Protein AF-A0A519Y6H5-F1 (afdb_monomer)

Mean predicted aligned error: 11.36 Å

Secondary structure (DSSP, 8-state):
-PPPPPPPPHHHHHHHHHHHHHHHHHHHHHHHHHHTT--S---HHHHHHHHHHHT--SSSS----PPTTS-HHHHHHHHHHHHHHTT----EEEE-GGGHHHHHHHHHHHS---EEE--HHHHHHHHHTT--TT-SSSEEEEEGGG--

Sequence (148 aa):
MPPTATPLTAYQAKYFAYDLTRRSSEEGERLSMALFDAAVDLNPHQIEAALFAIQSPLSKGVLLADEVGLGKTIEAGIVLCQLWAERKRSLLILCPAALRQQWALELSEKFNLPAVVVDARTAQLARQAGLDPLQQGAVTIMSYQYAS

Solvent-accessible surface area (backbone atoms only — not comparable to full-atom values): 8762 Å² total; per-residue (Å²): 136,82,85,78,81,76,83,76,48,74,66,53,50,51,50,51,52,52,51,52,55,55,50,54,51,58,50,51,51,53,48,49,63,38,47,69,64,30,75,60,94,77,56,71,67,45,54,52,54,23,49,52,54,70,68,45,84,88,45,102,66,73,86,91,81,73,68,93,86,79,42,69,69,54,25,51,47,52,42,52,38,43,41,43,70,71,67,52,46,80,39,79,45,78,40,59,74,85,47,49,63,56,52,40,48,48,32,42,69,34,48,64,37,61,57,44,80,50,49,76,66,58,37,50,50,27,50,74,71,75,40,60,65,56,68,68,77,27,38,27,31,36,33,60,93,70,77,111

pLDDT: mean 77.37, std 12.22, range [40.38, 92.31]

Radius of gyration: 19.16 Å; Cα contacts (8 Å, |Δi|>4): 141; chains: 1; bounding box: 53×40×44 Å

Nearest PDB structures (foldseek):
  8sp4-assembly1_A  TM=8.225E-01  e=1.815E-05  Escherichia coli
  8spg-assembly1_A  TM=7.848E-01  e=1.706E-05  Escherichia coli
  7mkn-assembly1_L  TM=8.094E-01  e=6.279E-05  Escherichia coli K-12
  4s20-assembly2_K  TM=6.915E-01  e=2.159E-03  Escherichia coli
  5z3u-assembly1_O  TM=7.106E-01  e=2.017E-02  Saccharomyces cerevisiae S288C

Structure (mmCIF, N/CA/C/O backbone):
data_AF-A0A519Y6H5-F1
#
_entry.id   AF-A0A519Y6H5-F1
#
loop_
_atom_site.group_PDB
_atom_site.id
_atom_site.type_symbol
_atom_site.label_atom_id
_atom_site.label_alt_id
_atom_site.label_comp_id
_atom_site.label_asym_id
_atom_site.label_entity_id
_atom_site.label_seq_id
_atom_site.pdbx_PDB_ins_code
_atom_site.Cartn_x
_atom_site.Cartn_y
_atom_site.Cartn_z
_atom_site.occupancy
_atom_site.B_iso_or_equiv
_atom_site.auth_seq_id
_atom_site.auth_comp_id
_atom_site.auth_asym_id
_atom_site.auth_atom_id
_atom_site.pdbx_PDB_model_num
ATOM 1 N N . MET A 1 1 ? 33.182 -22.860 3.271 1.00 41.56 1 MET A N 1
ATOM 2 C CA . MET A 1 1 ? 33.380 -23.078 1.824 1.00 41.56 1 MET A CA 1
ATOM 3 C C . MET A 1 1 ? 31.992 -23.097 1.193 1.00 41.56 1 MET A C 1
ATOM 5 O O . MET A 1 1 ? 31.216 -23.961 1.586 1.00 41.56 1 MET A O 1
ATOM 9 N N . PRO A 1 2 ? 31.601 -22.103 0.378 1.00 40.38 2 PRO A N 1
ATOM 10 C CA . PRO A 1 2 ? 30.279 -22.091 -0.246 1.00 40.38 2 PRO A CA 1
ATOM 11 C C . PRO A 1 2 ? 30.216 -23.154 -1.362 1.00 40.38 2 PRO A C 1
ATOM 13 O O . PRO A 1 2 ? 31.249 -23.425 -1.978 1.00 40.38 2 PRO A O 1
ATOM 16 N N . PRO A 1 3 ? 29.052 -23.774 -1.627 1.00 52.09 3 PRO A N 1
ATOM 17 C CA . PRO A 1 3 ? 28.902 -24.686 -2.756 1.00 52.09 3 PRO A CA 1
ATOM 18 C C . PRO A 1 3 ? 29.094 -23.919 -4.073 1.00 52.09 3 PRO A C 1
ATOM 20 O O . PRO A 1 3 ? 28.483 -22.874 -4.293 1.00 52.09 3 PRO A O 1
ATOM 23 N N . THR A 1 4 ? 29.969 -24.424 -4.941 1.00 55.28 4 THR A N 1
ATOM 24 C CA . THR A 1 4 ? 30.195 -23.910 -6.294 1.00 55.28 4 THR A CA 1
ATOM 25 C C . THR A 1 4 ? 28.940 -24.129 -7.138 1.00 55.28 4 THR A C 1
ATOM 27 O O . THR A 1 4 ? 28.486 -25.259 -7.307 1.00 55.28 4 THR A O 1
ATOM 30 N N . ALA A 1 5 ? 28.362 -23.044 -7.659 1.00 57.16 5 ALA A N 1
ATOM 31 C CA . ALA A 1 5 ? 27.221 -23.112 -8.564 1.00 57.16 5 ALA A CA 1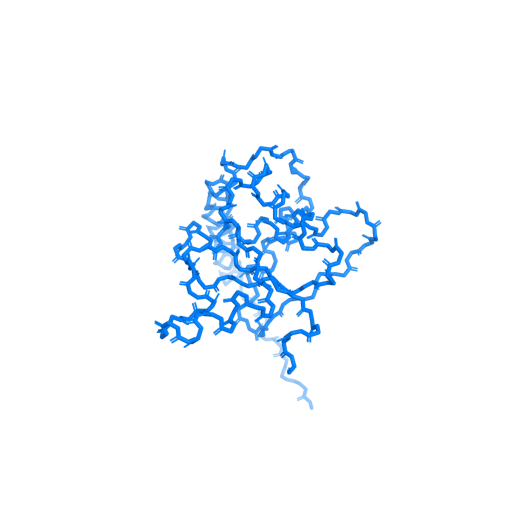
ATOM 32 C C . ALA A 1 5 ? 27.583 -23.973 -9.786 1.00 57.16 5 ALA A C 1
ATOM 34 O O . ALA A 1 5 ? 28.555 -23.697 -10.489 1.00 57.16 5 ALA A O 1
ATOM 35 N N . THR A 1 6 ? 26.833 -25.050 -10.009 1.00 75.25 6 THR A N 1
ATOM 36 C CA . THR A 1 6 ? 27.029 -25.943 -11.154 1.00 75.25 6 THR A CA 1
ATOM 37 C C . THR A 1 6 ? 26.798 -25.157 -12.452 1.00 75.25 6 THR A C 1
ATOM 39 O O . THR A 1 6 ? 25.774 -24.478 -12.557 1.00 75.25 6 THR A O 1
ATOM 42 N N . PRO A 1 7 ? 27.710 -25.210 -13.442 1.00 76.19 7 PRO A N 1
ATOM 43 C CA . PRO A 1 7 ? 27.532 -24.475 -14.688 1.00 76.19 7 PRO A CA 1
ATOM 44 C C . PRO A 1 7 ? 26.318 -25.019 -15.454 1.00 76.19 7 PRO A C 1
ATOM 46 O O . PRO A 1 7 ? 26.189 -26.225 -15.663 1.00 76.19 7 PRO A O 1
ATOM 49 N N . LEU A 1 8 ? 25.422 -24.117 -15.859 1.00 80.00 8 LEU A N 1
ATOM 50 C CA . LEU A 1 8 ? 24.222 -24.449 -16.628 1.00 80.00 8 LEU A CA 1
ATOM 51 C C . LEU A 1 8 ? 24.611 -25.012 -18.001 1.00 80.00 8 LEU A C 1
ATOM 53 O O . LEU A 1 8 ? 25.390 -24.407 -18.737 1.00 80.00 8 LEU A O 1
ATOM 57 N N . THR A 1 9 ? 24.039 -26.154 -18.380 1.00 89.12 9 THR A N 1
ATOM 58 C CA . THR A 1 9 ? 24.165 -26.682 -19.750 1.00 89.12 9 THR A CA 1
ATOM 59 C C . THR A 1 9 ? 23.431 -25.781 -20.749 1.00 89.12 9 THR A C 1
ATOM 61 O O . THR A 1 9 ? 22.470 -25.102 -20.390 1.00 89.12 9 THR A O 1
ATOM 64 N N . ALA A 1 10 ? 23.813 -25.810 -22.031 1.00 81.00 10 ALA A N 1
ATOM 65 C CA . ALA A 1 10 ? 23.149 -25.016 -23.075 1.00 81.00 10 ALA A CA 1
ATOM 66 C C . ALA A 1 10 ? 21.630 -25.282 -23.165 1.00 81.00 10 ALA A C 1
ATOM 68 O O . ALA A 1 10 ? 20.847 -24.368 -23.419 1.00 81.00 10 ALA A O 1
ATOM 69 N N . TYR A 1 11 ? 21.205 -26.523 -22.901 1.00 76.25 11 TYR A N 1
ATOM 70 C CA . TYR A 1 11 ? 19.790 -26.889 -22.838 1.00 76.25 11 TYR A CA 1
ATOM 71 C C . TYR A 1 11 ? 19.088 -26.261 -21.629 1.00 76.25 11 TYR A C 1
ATOM 73 O O . TYR A 1 11 ? 18.022 -25.672 -21.780 1.00 76.25 11 TYR A O 1
ATOM 81 N N . GLN A 1 12 ? 19.705 -26.328 -20.445 1.00 78.94 12 GLN A N 1
ATOM 82 C CA . GLN A 1 12 ? 19.175 -25.684 -19.242 1.00 78.94 12 GLN A CA 1
ATOM 83 C C . GLN A 1 12 ? 19.107 -24.167 -19.413 1.00 78.94 12 GLN A C 1
ATOM 85 O O . GLN A 1 12 ? 18.081 -23.582 -19.099 1.00 78.94 12 GLN A O 1
ATOM 90 N N . ALA A 1 13 ? 20.139 -23.533 -19.976 1.00 81.69 13 ALA A N 1
ATOM 91 C CA . ALA A 1 13 ? 20.135 -22.099 -20.256 1.00 81.69 13 ALA A CA 1
ATOM 92 C C . ALA A 1 13 ? 18.979 -21.704 -21.191 1.00 81.69 13 ALA A C 1
ATOM 94 O O . ALA A 1 13 ? 18.274 -20.735 -20.919 1.00 81.69 13 ALA A O 1
ATOM 95 N N . LYS A 1 14 ? 18.726 -22.489 -22.249 1.00 81.38 14 LYS A N 1
ATOM 96 C CA . LYS A 1 14 ? 17.599 -22.266 -23.167 1.00 81.38 14 LYS A CA 1
ATOM 97 C C . LYS A 1 14 ? 16.241 -22.486 -22.493 1.00 81.38 14 LYS A C 1
ATOM 99 O O . LYS A 1 14 ? 15.324 -21.703 -22.720 1.00 81.38 14 LYS A O 1
ATOM 104 N N . TYR A 1 15 ? 16.118 -23.522 -21.663 1.00 80.50 15 TYR A N 1
ATOM 105 C CA . TYR A 1 15 ? 14.909 -23.797 -20.886 1.00 80.50 15 TYR A CA 1
ATOM 106 C C . TYR A 1 15 ? 14.613 -22.673 -19.886 1.00 80.50 15 TYR A C 1
ATOM 108 O O . TYR A 1 15 ? 13.499 -22.164 -19.862 1.00 80.50 15 TYR A O 1
ATOM 116 N N . PHE A 1 16 ? 15.614 -22.234 -19.118 1.00 74.25 16 PHE A N 1
ATOM 117 C CA . PHE A 1 16 ? 15.466 -21.132 -18.171 1.00 74.25 16 PHE A CA 1
ATOM 118 C C . PHE A 1 16 ? 15.149 -19.816 -18.880 1.00 74.25 16 PHE A C 1
ATOM 120 O O . PHE A 1 16 ? 14.246 -19.118 -18.443 1.00 74.25 16 PHE 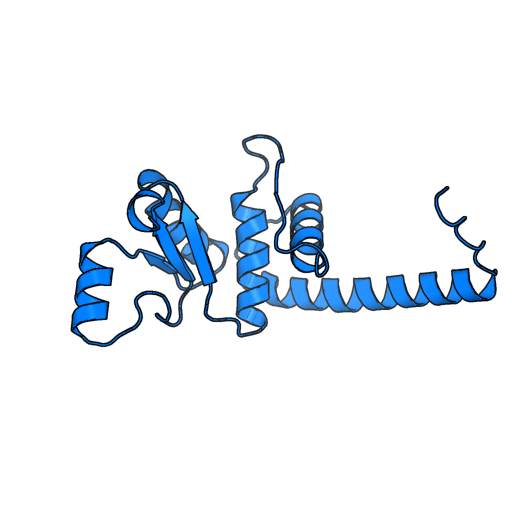A O 1
ATOM 127 N N . ALA A 1 17 ? 15.805 -19.502 -20.002 1.00 75.56 17 ALA A N 1
ATOM 128 C CA . ALA A 1 17 ? 15.469 -18.316 -20.790 1.00 75.56 17 ALA A CA 1
ATOM 129 C C . ALA A 1 17 ? 14.004 -18.343 -21.264 1.00 75.56 17 ALA A C 1
ATOM 131 O O . ALA A 1 17 ? 13.293 -17.356 -21.107 1.00 75.56 17 ALA A O 1
ATOM 132 N N . TYR A 1 18 ? 13.536 -19.485 -21.777 1.00 74.69 18 TYR A N 1
ATOM 133 C CA . TYR A 1 18 ? 12.149 -19.667 -22.208 1.00 74.69 18 TYR A CA 1
ATOM 134 C C . TYR A 1 18 ? 11.141 -19.537 -21.053 1.00 74.69 18 TYR A C 1
ATOM 136 O O . TYR A 1 18 ? 10.109 -18.883 -21.204 1.00 74.69 18 TYR A O 1
ATOM 144 N N . ASP A 1 19 ? 11.446 -20.127 -19.896 1.00 71.94 19 ASP A N 1
ATOM 145 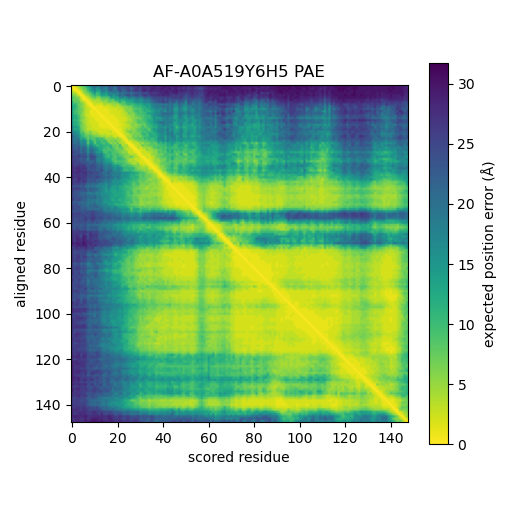C CA . ASP A 1 19 ? 10.616 -20.043 -18.690 1.00 71.94 19 ASP A CA 1
ATOM 146 C C . ASP A 1 19 ? 10.557 -18.604 -18.145 1.00 71.94 19 ASP A C 1
ATOM 148 O O . ASP A 1 19 ? 9.476 -18.112 -17.828 1.00 71.94 19 ASP A O 1
ATOM 152 N N . LEU A 1 20 ? 11.684 -17.877 -18.137 1.00 68.12 20 LEU A N 1
ATOM 153 C CA . LEU A 1 20 ? 11.730 -16.456 -17.773 1.00 68.12 20 LEU A CA 1
ATOM 154 C C . LEU A 1 20 ? 10.873 -15.589 -18.709 1.00 68.12 20 LEU A C 1
ATOM 156 O O . LEU A 1 20 ? 10.119 -14.750 -18.223 1.00 68.12 20 LEU A O 1
ATOM 160 N N . THR A 1 21 ? 10.944 -15.801 -20.030 1.00 71.69 21 THR A N 1
ATOM 161 C CA . THR A 1 21 ? 10.129 -15.043 -20.999 1.00 71.69 21 THR A CA 1
ATOM 162 C C . THR A 1 21 ? 8.634 -15.315 -20.831 1.00 71.69 21 THR A C 1
ATOM 164 O O . THR A 1 21 ? 7.835 -14.384 -20.888 1.00 71.69 21 THR A O 1
ATOM 167 N N . ARG A 1 22 ? 8.241 -16.575 -20.593 1.00 67.44 22 ARG A N 1
ATOM 168 C CA . ARG A 1 22 ? 6.834 -16.938 -20.352 1.00 67.44 22 ARG A CA 1
ATOM 169 C C . ARG A 1 22 ? 6.280 -16.318 -19.072 1.00 67.44 22 ARG A C 1
ATOM 171 O O . ARG A 1 22 ? 5.142 -15.858 -19.061 1.00 67.44 22 ARG A O 1
ATOM 178 N N . ARG A 1 23 ? 7.059 -16.330 -17.989 1.00 59.41 23 ARG A N 1
ATOM 179 C CA . ARG A 1 23 ? 6.623 -15.76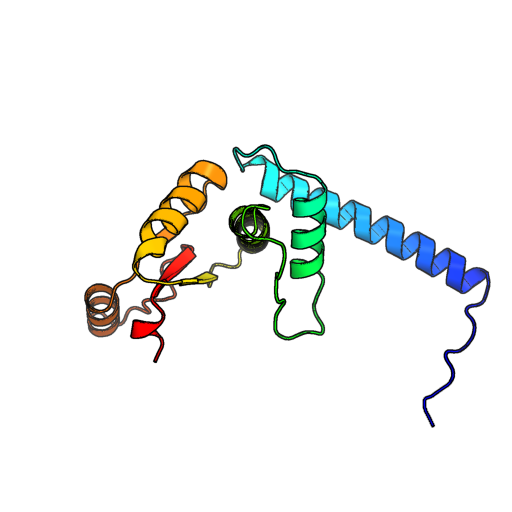4 -16.705 1.00 59.41 23 ARG A CA 1
ATOM 180 C C . ARG A 1 23 ? 6.501 -14.248 -16.779 1.00 59.41 23 ARG A C 1
ATOM 182 O O . ARG A 1 23 ? 5.474 -13.718 -16.369 1.00 59.41 23 ARG A O 1
ATOM 189 N N . SER A 1 24 ? 7.471 -13.565 -17.395 1.00 56.09 24 SER A N 1
ATOM 190 C CA . SER A 1 24 ? 7.421 -12.103 -17.498 1.00 56.09 24 SER A CA 1
ATOM 191 C C . SER A 1 24 ? 6.232 -11.612 -18.329 1.00 56.09 24 SER A C 1
ATOM 193 O O . SER A 1 24 ? 5.663 -10.573 -18.004 1.00 56.09 24 SER A O 1
ATOM 195 N N . SER A 1 25 ? 5.835 -12.341 -19.383 1.00 58.78 25 SER A N 1
ATOM 196 C CA . SER A 1 25 ? 4.679 -11.964 -20.207 1.00 58.78 25 SER A CA 1
ATOM 197 C C . SER A 1 25 ? 3.355 -12.141 -19.464 1.00 58.78 25 SER A C 1
ATOM 199 O O . SER A 1 25 ? 2.553 -11.216 -19.435 1.00 58.78 25 SER A O 1
ATOM 201 N N . GLU A 1 26 ? 3.140 -13.288 -18.809 1.00 61.31 26 GLU A N 1
ATOM 202 C CA . GLU A 1 26 ? 1.901 -13.541 -18.055 1.00 61.31 26 GLU A CA 1
ATOM 203 C C . GLU A 1 26 ? 1.759 -12.589 -16.848 1.00 61.31 26 GLU A C 1
ATOM 205 O O . GLU A 1 26 ? 0.654 -12.177 -16.496 1.00 61.31 26 GLU A O 1
ATOM 210 N N . GLU A 1 27 ? 2.868 -12.219 -16.206 1.00 59.81 27 GLU A N 1
ATOM 211 C CA . GLU A 1 27 ? 2.888 -11.303 -15.058 1.00 59.81 27 GLU A CA 1
ATOM 212 C C . GLU A 1 27 ? 2.682 -9.843 -15.468 1.00 59.81 27 GLU A C 1
ATOM 214 O O . GLU A 1 27 ? 1.886 -9.143 -14.839 1.00 59.81 27 GLU A O 1
ATOM 219 N N . GLY A 1 28 ? 3.339 -9.400 -16.545 1.00 60.44 28 GLY A N 1
ATOM 220 C CA . GLY A 1 28 ? 3.105 -8.081 -17.131 1.00 60.44 28 GLY A CA 1
ATOM 221 C C . GLY A 1 28 ? 1.654 -7.912 -17.580 1.00 60.44 28 GLY A C 1
ATOM 222 O O . GLY A 1 28 ? 1.051 -6.876 -17.315 1.00 60.44 28 GLY A O 1
ATOM 223 N N . GLU A 1 29 ? 1.051 -8.951 -18.166 1.00 61.06 29 GLU A N 1
ATOM 224 C CA . GLU A 1 29 ? -0.370 -8.955 -18.527 1.00 61.06 29 GLU A CA 1
ATOM 225 C C . GLU A 1 29 ? -1.285 -8.854 -17.296 1.00 61.06 29 GLU A C 1
ATOM 227 O O . GLU A 1 29 ? -2.198 -8.026 -17.281 1.00 61.06 29 GLU A O 1
ATOM 232 N N . ARG A 1 30 ? -1.031 -9.627 -16.230 1.00 64.12 30 ARG A N 1
ATOM 233 C CA . ARG A 1 30 ? -1.813 -9.543 -14.978 1.00 64.12 30 ARG A CA 1
ATOM 234 C C . ARG A 1 30 ? -1.733 -8.166 -14.332 1.00 64.12 30 ARG A C 1
ATOM 236 O O . ARG A 1 30 ? -2.769 -7.631 -13.941 1.00 64.12 30 ARG A O 1
ATOM 243 N N . LEU A 1 31 ? -0.531 -7.598 -14.265 1.00 67.38 31 LEU A N 1
ATOM 244 C CA . LEU A 1 31 ? -0.327 -6.264 -13.723 1.00 67.38 31 LEU A CA 1
ATOM 245 C C . LEU A 1 31 ? -0.999 -5.208 -14.607 1.00 67.38 31 LEU A C 1
ATOM 247 O O . 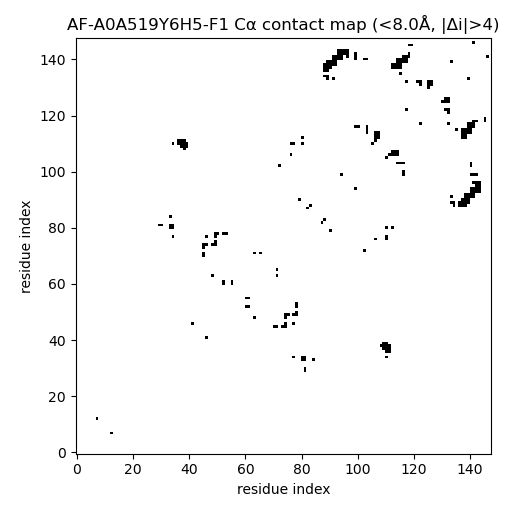LEU A 1 31 ? -1.648 -4.307 -14.089 1.00 67.38 31 LEU A O 1
ATOM 251 N N . SER A 1 32 ? -0.925 -5.354 -15.934 1.00 64.81 32 SER A N 1
ATOM 252 C CA . SER A 1 32 ? -1.606 -4.454 -16.872 1.00 64.81 32 SER A CA 1
ATOM 253 C C . SER A 1 32 ? -3.125 -4.445 -16.672 1.00 64.81 32 SER A C 1
ATOM 255 O O . SER A 1 32 ? -3.729 -3.379 -16.696 1.00 64.81 32 SER A O 1
ATOM 257 N N . MET A 1 33 ? -3.743 -5.599 -16.387 1.00 64.56 33 MET A N 1
ATOM 258 C CA . MET A 1 33 ? -5.179 -5.675 -16.098 1.00 64.56 33 MET A CA 1
ATOM 259 C C . MET A 1 33 ? -5.557 -5.039 -14.758 1.00 64.56 33 MET A C 1
ATOM 261 O O . MET A 1 33 ? -6.615 -4.424 -14.672 1.00 64.56 33 MET A O 1
ATOM 265 N N . ALA A 1 34 ? -4.721 -5.169 -13.723 1.00 67.06 34 ALA A N 1
ATOM 266 C CA . ALA A 1 34 ? -4.943 -4.477 -12.452 1.00 67.06 34 ALA A CA 1
ATOM 267 C C . ALA A 1 34 ? -4.809 -2.954 -12.620 1.00 67.06 34 ALA A C 1
ATOM 269 O O . ALA A 1 34 ? -5.618 -2.192 -12.102 1.00 67.06 34 ALA A O 1
ATOM 270 N N . LEU A 1 35 ? -3.821 -2.517 -13.401 1.00 66.56 35 LEU A N 1
ATOM 271 C CA . LEU A 1 35 ? -3.524 -1.107 -13.643 1.00 66.56 35 LEU A CA 1
ATOM 272 C C . LEU A 1 35 ? -4.445 -0.430 -14.656 1.00 66.56 35 LEU A C 1
ATOM 274 O O . LEU A 1 35 ? -4.471 0.794 -14.698 1.00 66.56 35 LEU A O 1
ATOM 278 N N . PHE A 1 36 ? -5.222 -1.184 -15.434 1.00 60.69 36 PHE A N 1
ATOM 279 C CA . PHE A 1 36 ? -6.182 -0.620 -16.387 1.00 60.69 36 PHE A CA 1
ATOM 280 C C . PHE A 1 36 ? -7.235 0.276 -15.710 1.00 60.69 36 PHE A C 1
ATOM 282 O O . PHE A 1 36 ? -7.746 1.198 -16.338 1.00 60.69 36 PHE A O 1
ATOM 289 N N . ASP A 1 37 ? -7.534 0.030 -14.429 1.00 61.38 37 ASP A N 1
ATOM 290 C CA . ASP A 1 37 ? -8.475 0.835 -13.637 1.00 61.38 37 ASP A CA 1
ATOM 291 C C . ASP A 1 37 ? -7.795 2.014 -12.906 1.00 61.38 37 ASP A C 1
ATOM 293 O O . ASP A 1 37 ? -8.467 2.837 -12.285 1.00 61.38 37 ASP A O 1
ATOM 297 N N . ALA A 1 38 ? -6.460 2.116 -12.965 1.00 62.91 38 ALA A N 1
ATOM 298 C CA . ALA A 1 38 ? -5.704 3.193 -12.336 1.00 62.91 38 ALA A CA 1
ATOM 299 C C . ALA A 1 38 ? -5.599 4.410 -13.273 1.00 62.91 38 ALA A C 1
ATOM 301 O O . ALA A 1 38 ? -5.116 4.319 -14.398 1.00 62.91 38 ALA A O 1
ATOM 302 N N . ALA A 1 39 ? -5.999 5.585 -12.790 1.00 62.94 39 ALA A N 1
ATOM 303 C CA . ALA A 1 39 ? -5.996 6.845 -13.536 1.00 62.94 39 ALA A CA 1
ATOM 304 C C . ALA A 1 39 ? -4.631 7.570 -13.481 1.00 62.94 39 ALA A C 1
ATOM 306 O O . ALA A 1 39 ? -4.576 8.789 -13.309 1.00 62.94 39 ALA A O 1
ATOM 307 N N . VAL A 1 40 ? -3.518 6.832 -13.564 1.00 68.12 40 VAL A N 1
ATOM 308 C CA . VAL A 1 40 ? -2.159 7.382 -13.405 1.00 68.12 40 VAL A CA 1
ATOM 309 C C . VAL A 1 40 ? -1.273 7.022 -14.585 1.00 68.12 40 VAL A C 1
ATOM 311 O O . VAL A 1 40 ? -1.168 5.856 -14.952 1.00 68.12 40 VAL A O 1
ATOM 314 N N . ASP A 1 41 ? -0.546 8.014 -15.098 1.00 71.62 41 ASP A N 1
ATOM 315 C CA . ASP A 1 41 ? 0.588 7.788 -15.992 1.00 71.62 41 ASP A CA 1
ATOM 316 C C . ASP A 1 41 ? 1.772 7.229 -15.190 1.00 71.62 41 ASP A C 1
ATOM 318 O O . ASP A 1 41 ? 2.442 7.943 -14.438 1.00 71.62 41 ASP A O 1
ATOM 322 N N . LEU A 1 42 ? 1.998 5.923 -15.315 1.00 73.12 42 LEU A N 1
ATOM 323 C CA . LEU A 1 42 ? 3.043 5.203 -14.592 1.00 73.12 42 LEU A CA 1
ATOM 324 C C . LEU A 1 42 ? 4.340 5.169 -15.394 1.00 73.12 42 LEU A C 1
ATOM 326 O O . LEU A 1 42 ? 4.352 4.831 -16.578 1.00 73.12 42 LEU A O 1
ATOM 330 N N . ASN A 1 43 ? 5.457 5.456 -14.729 1.00 79.88 43 ASN A N 1
ATOM 331 C CA . ASN A 1 43 ? 6.765 5.324 -15.360 1.00 79.88 43 ASN A CA 1
ATOM 332 C C . ASN A 1 43 ? 7.224 3.853 -15.372 1.00 79.88 43 ASN A C 1
ATOM 334 O O . ASN A 1 43 ? 6.983 3.138 -14.396 1.00 79.88 43 ASN A O 1
ATOM 338 N N . PRO A 1 44 ? 7.974 3.404 -16.400 1.00 78.94 44 PRO A N 1
ATOM 339 C CA . PRO A 1 44 ? 8.456 2.022 -16.488 1.00 78.94 44 PRO A CA 1
ATOM 340 C C . PRO A 1 44 ? 9.209 1.535 -15.240 1.00 78.94 44 PRO A C 1
ATOM 342 O O . PRO A 1 44 ? 8.975 0.422 -14.780 1.00 78.94 44 PRO A O 1
ATOM 345 N N . HIS A 1 45 ? 10.035 2.390 -14.626 1.00 79.06 45 HIS A N 1
ATOM 346 C CA . HIS A 1 45 ? 10.768 2.032 -13.405 1.00 79.06 45 HIS A CA 1
ATOM 347 C C . HIS A 1 45 ? 9.842 1.739 -12.210 1.00 79.06 45 HIS A C 1
ATOM 349 O O . HIS A 1 45 ? 10.153 0.875 -11.397 1.00 79.06 45 HIS A O 1
ATOM 355 N N . GLN A 1 46 ? 8.687 2.410 -12.115 1.00 80.69 46 GLN A N 1
ATOM 356 C CA . GLN A 1 46 ? 7.715 2.189 -11.034 1.00 80.69 46 GLN A CA 1
ATOM 357 C C . GLN A 1 46 ? 7.026 0.832 -11.193 1.00 80.69 46 GLN A C 1
ATOM 359 O O . GLN A 1 46 ? 6.757 0.141 -10.211 1.00 80.69 46 GLN A O 1
ATOM 364 N N . ILE A 1 47 ? 6.772 0.434 -12.443 1.00 81.38 47 ILE A N 1
ATOM 365 C CA . ILE A 1 47 ? 6.235 -0.886 -12.780 1.00 81.38 47 ILE A CA 1
ATOM 366 C C . ILE A 1 47 ? 7.251 -1.967 -12.400 1.00 81.38 47 ILE A C 1
ATOM 368 O O . ILE A 1 47 ? 6.889 -2.940 -11.742 1.00 81.38 47 ILE A O 1
ATOM 372 N N . GLU A 1 48 ? 8.525 -1.783 -12.749 1.00 80.44 48 GLU A N 1
ATOM 373 C CA . GLU A 1 48 ? 9.601 -2.715 -12.391 1.00 80.44 48 GLU A CA 1
ATOM 374 C C . GLU A 1 48 ? 9.777 -2.848 -10.870 1.00 80.44 48 GLU A C 1
ATOM 376 O O . GLU A 1 48 ? 9.859 -3.967 -10.359 1.00 80.44 48 GLU A O 1
ATOM 381 N N . ALA A 1 49 ? 9.762 -1.734 -10.131 1.00 81.50 49 ALA A N 1
ATOM 382 C CA . ALA A 1 49 ? 9.850 -1.733 -8.670 1.00 81.50 49 ALA A CA 1
ATOM 383 C C . ALA A 1 49 ? 8.659 -2.456 -8.014 1.00 81.50 49 ALA A C 1
ATOM 385 O O . ALA A 1 49 ? 8.835 -3.253 -7.087 1.00 81.50 49 ALA A O 1
ATOM 386 N N . ALA A 1 50 ? 7.442 -2.236 -8.521 1.00 82.38 50 ALA A N 1
ATOM 387 C CA . ALA A 1 50 ? 6.251 -2.917 -8.027 1.00 82.38 50 ALA A CA 1
ATOM 388 C C . ALA A 1 50 ? 6.268 -4.421 -8.345 1.00 82.38 50 ALA A C 1
ATOM 390 O O . ALA A 1 50 ? 5.965 -5.236 -7.471 1.00 82.38 50 ALA A O 1
ATOM 391 N N . LEU A 1 51 ? 6.675 -4.804 -9.561 1.00 80.50 51 LEU A N 1
ATOM 392 C CA . LEU A 1 51 ? 6.868 -6.207 -9.937 1.00 80.50 51 LEU A CA 1
ATOM 393 C C . LEU A 1 51 ? 7.889 -6.877 -9.024 1.00 80.50 51 LEU A C 1
ATOM 395 O O . LEU A 1 51 ? 7.614 -7.954 -8.503 1.00 80.50 51 LEU A O 1
ATOM 399 N N . PHE A 1 52 ? 9.015 -6.219 -8.751 1.00 82.94 52 PHE A N 1
ATOM 400 C CA . PHE A 1 52 ? 10.011 -6.715 -7.806 1.00 82.94 52 PHE A CA 1
ATOM 401 C C . PHE A 1 52 ? 9.420 -6.932 -6.404 1.00 82.94 52 PHE A C 1
ATOM 403 O O . PHE A 1 52 ? 9.681 -7.960 -5.774 1.00 82.94 52 PHE A O 1
ATOM 410 N N . ALA A 1 53 ? 8.582 -6.004 -5.928 1.00 82.12 53 ALA A N 1
ATOM 411 C CA . ALA A 1 53 ? 7.914 -6.125 -4.636 1.00 82.12 53 ALA A CA 1
ATOM 412 C C . ALA A 1 53 ? 6.941 -7.317 -4.571 1.00 82.12 53 ALA A C 1
ATOM 414 O O . ALA A 1 53 ? 6.901 -8.024 -3.563 1.00 82.12 53 ALA A O 1
ATOM 415 N N . ILE A 1 54 ? 6.191 -7.569 -5.647 1.00 79.31 54 ILE A N 1
ATOM 416 C CA . ILE A 1 54 ? 5.242 -8.690 -5.759 1.00 79.31 54 ILE A CA 1
ATOM 417 C C . ILE A 1 54 ? 5.979 -10.028 -5.913 1.00 79.31 54 ILE A C 1
ATOM 419 O O . ILE A 1 54 ? 5.590 -11.034 -5.320 1.00 79.31 54 ILE A O 1
ATOM 423 N N . GLN A 1 55 ? 7.052 -10.039 -6.704 1.00 75.12 55 GLN A N 1
ATOM 424 C CA . GLN A 1 55 ? 7.816 -11.229 -7.060 1.00 75.12 55 GLN A CA 1
ATOM 425 C C . GLN A 1 55 ? 8.756 -11.708 -5.964 1.00 75.12 55 GLN A C 1
ATOM 427 O O . GLN A 1 55 ? 9.399 -12.717 -6.201 1.00 75.12 55 GLN A O 1
ATOM 432 N N . SER A 1 56 ? 8.884 -11.028 -4.819 1.00 66.50 56 SER A N 1
ATOM 433 C CA . SER A 1 56 ? 9.787 -11.408 -3.724 1.00 66.50 56 SER A CA 1
ATOM 434 C C . SER A 1 56 ? 9.092 -12.396 -2.766 1.00 66.50 56 SER A C 1
ATOM 436 O O . SER A 1 56 ? 8.527 -11.981 -1.757 1.00 66.50 56 SER A O 1
ATOM 438 N N . PRO A 1 57 ? 9.082 -13.722 -3.025 1.00 51.34 57 PRO A N 1
ATOM 439 C CA . PRO A 1 57 ? 8.261 -14.678 -2.291 1.00 51.34 57 PRO A CA 1
ATOM 440 C C . PRO A 1 57 ? 9.091 -15.337 -1.170 1.00 51.34 57 PRO A C 1
ATOM 442 O O . PRO A 1 57 ? 8.557 -16.053 -0.329 1.00 51.34 57 PRO A O 1
ATOM 445 N N . LEU A 1 58 ? 10.415 -15.118 -1.176 1.00 48.84 58 LEU A N 1
ATOM 446 C CA . LEU A 1 58 ? 11.415 -15.682 -0.264 1.00 48.84 58 LEU A CA 1
ATOM 447 C C . LEU A 1 58 ? 11.750 -14.721 0.886 1.00 48.84 58 LEU A C 1
ATOM 449 O O . LEU A 1 58 ? 12.212 -15.143 1.945 1.00 48.84 58 LEU A O 1
ATOM 453 N N . SER A 1 59 ? 11.509 -13.430 0.688 1.00 52.62 59 SER A N 1
ATOM 454 C CA . SER A 1 59 ? 11.667 -12.360 1.663 1.00 52.62 59 SER A CA 1
ATOM 455 C C . SER A 1 59 ? 10.298 -12.084 2.284 1.00 52.62 59 SER A C 1
ATOM 457 O O . SER A 1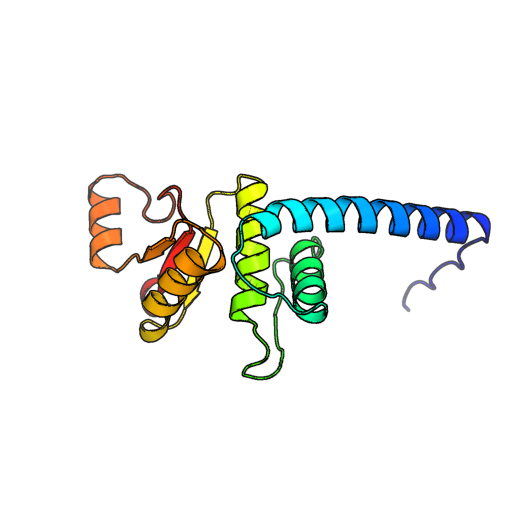 59 ? 9.301 -11.895 1.600 1.00 52.62 59 SER A O 1
ATOM 459 N N . LYS A 1 60 ? 10.215 -12.061 3.614 1.00 64.19 60 LYS A N 1
ATOM 460 C CA . LYS A 1 60 ? 8.967 -11.802 4.363 1.00 64.19 60 LYS A CA 1
ATOM 461 C C . LYS A 1 60 ? 8.448 -10.352 4.213 1.00 64.19 60 LYS A C 1
ATOM 463 O O . LYS A 1 60 ? 7.681 -9.891 5.051 1.00 64.19 60 LYS A O 1
ATOM 468 N N . GLY A 1 61 ? 8.910 -9.624 3.199 1.00 68.81 61 GLY A N 1
ATOM 469 C CA . GLY A 1 61 ? 8.671 -8.208 2.961 1.00 68.81 61 GLY A CA 1
ATOM 470 C C . GLY A 1 61 ? 9.747 -7.602 2.058 1.00 68.81 61 GLY A C 1
ATOM 471 O O . GLY A 1 61 ? 10.854 -8.132 1.948 1.00 68.81 61 GLY A O 1
ATOM 472 N N . VAL A 1 62 ? 9.417 -6.472 1.434 1.00 78.31 62 VAL A N 1
ATOM 473 C CA . VAL A 1 62 ? 10.312 -5.696 0.567 1.00 78.31 62 VAL A CA 1
ATOM 474 C C . VAL A 1 62 ? 10.471 -4.292 1.138 1.00 78.31 62 VAL A C 1
ATOM 476 O O . VAL A 1 62 ? 9.514 -3.715 1.651 1.00 78.31 62 VAL A O 1
ATOM 479 N N . LEU A 1 63 ? 11.691 -3.755 1.069 1.00 77.62 63 LEU A N 1
ATOM 480 C CA . LEU A 1 63 ? 11.992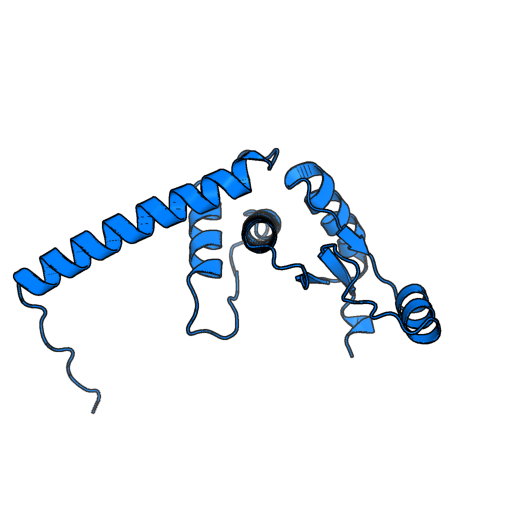 -2.373 1.427 1.00 77.62 63 LEU A CA 1
ATOM 481 C C . LEU A 1 63 ? 12.193 -1.563 0.143 1.00 77.62 63 LEU A C 1
ATOM 483 O O . LEU A 1 63 ? 13.190 -1.752 -0.548 1.00 77.62 63 LEU A O 1
ATOM 487 N N . LEU A 1 64 ? 11.254 -0.665 -0.153 1.00 71.50 64 LEU A N 1
ATOM 488 C CA . LEU A 1 64 ? 11.381 0.315 -1.234 1.00 71.50 64 LEU A CA 1
ATOM 489 C C . LEU A 1 64 ? 12.143 1.533 -0.696 1.00 71.50 64 LEU A C 1
ATOM 491 O O . LEU A 1 64 ? 11.645 2.238 0.185 1.00 71.50 64 LEU A O 1
ATOM 495 N N . ALA A 1 65 ? 13.366 1.751 -1.179 1.00 74.56 65 ALA A N 1
ATOM 496 C CA . ALA A 1 65 ? 14.297 2.747 -0.638 1.00 74.56 65 ALA A CA 1
ATOM 497 C C . ALA A 1 65 ? 14.800 3.750 -1.692 1.00 74.56 65 ALA A C 1
ATOM 499 O O . ALA A 1 65 ? 15.917 4.249 -1.582 1.00 74.56 65 ALA A O 1
ATOM 500 N N . ASP A 1 66 ? 13.976 4.060 -2.693 1.00 72.38 66 ASP A N 1
ATOM 501 C CA . ASP A 1 66 ? 14.310 5.054 -3.717 1.00 72.38 66 ASP A CA 1
ATOM 502 C C . ASP A 1 66 ? 14.377 6.486 -3.169 1.00 72.38 66 ASP A C 1
ATOM 504 O O . ASP A 1 66 ? 13.891 6.786 -2.070 1.00 72.38 66 ASP A O 1
ATOM 508 N N . GLU A 1 67 ? 14.942 7.408 -3.951 1.00 72.19 67 GLU A N 1
ATOM 509 C CA . GLU A 1 67 ? 15.035 8.832 -3.606 1.00 72.19 67 GLU A CA 1
ATOM 510 C C . GLU A 1 67 ? 13.666 9.459 -3.281 1.00 72.19 67 GLU A C 1
ATOM 512 O O . GLU A 1 67 ? 12.594 9.042 -3.743 1.00 72.19 67 GLU A O 1
ATOM 517 N N . VAL A 1 68 ? 13.675 10.481 -2.424 1.00 62.44 68 VAL A N 1
ATOM 518 C CA . VAL A 1 68 ? 12.469 11.228 -2.046 1.00 62.44 68 VAL A CA 1
ATOM 519 C C . VAL A 1 68 ? 11.877 11.896 -3.293 1.00 62.44 68 VAL A C 1
ATOM 521 O O . VAL A 1 68 ? 12.562 12.648 -3.970 1.00 62.44 68 VAL A O 1
ATOM 524 N N . GLY A 1 69 ? 10.599 11.631 -3.582 1.00 62.38 69 GLY A N 1
ATOM 525 C CA . GLY A 1 69 ? 9.893 12.218 -4.730 1.00 62.38 69 GLY A CA 1
ATOM 526 C C . GLY A 1 69 ? 9.785 11.336 -5.981 1.00 62.38 69 GLY A C 1
ATOM 527 O O . GLY A 1 69 ? 9.023 11.689 -6.870 1.00 62.38 69 GLY A O 1
ATOM 528 N N . LEU A 1 70 ? 10.437 10.166 -6.033 1.00 63.84 70 LEU A N 1
ATOM 529 C CA . LEU A 1 70 ? 10.391 9.267 -7.207 1.00 63.84 70 LEU A CA 1
ATOM 530 C C . LEU A 1 70 ? 9.080 8.473 -7.386 1.00 63.84 70 LEU A C 1
ATOM 532 O O . LEU A 1 70 ? 8.861 7.856 -8.424 1.00 63.84 70 LEU A O 1
ATOM 536 N N . GLY A 1 71 ? 8.167 8.530 -6.412 1.00 73.25 71 GLY A N 1
ATOM 537 C CA . GLY A 1 71 ? 6.851 7.894 -6.540 1.00 73.25 71 GLY A CA 1
ATOM 538 C C . GLY A 1 71 ? 6.666 6.583 -5.776 1.00 73.25 71 GLY A C 1
ATOM 539 O O . GLY A 1 71 ? 5.793 5.807 -6.132 1.00 73.25 71 GLY A O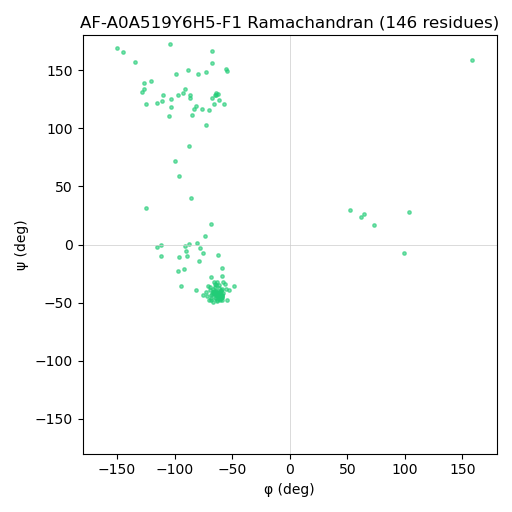 1
ATOM 540 N N . LYS A 1 72 ? 7.372 6.371 -4.659 1.00 82.12 72 LYS A N 1
ATOM 541 C CA . LYS A 1 72 ? 7.142 5.226 -3.746 1.00 82.12 72 LYS A CA 1
ATOM 542 C C . LYS A 1 72 ? 5.672 5.003 -3.356 1.00 82.12 72 LYS A C 1
ATOM 544 O O . LYS A 1 72 ? 5.236 3.868 -3.196 1.00 82.12 72 LYS A O 1
ATOM 549 N N . THR A 1 73 ? 4.892 6.076 -3.196 1.00 84.75 73 THR A N 1
ATOM 550 C CA . THR A 1 73 ? 3.443 5.974 -2.934 1.00 84.75 73 THR A CA 1
ATOM 551 C C . THR A 1 73 ? 2.708 5.334 -4.110 1.00 84.75 73 THR A C 1
ATOM 553 O O . THR A 1 73 ? 1.834 4.496 -3.908 1.00 84.75 73 THR A O 1
ATOM 556 N N . ILE A 1 74 ? 3.098 5.696 -5.335 1.00 85.44 74 ILE A N 1
ATOM 557 C CA . ILE A 1 74 ? 2.560 5.119 -6.564 1.00 85.44 74 ILE A CA 1
ATOM 558 C C . ILE A 1 74 ? 2.960 3.648 -6.666 1.00 85.44 74 ILE A C 1
ATOM 560 O O . ILE A 1 74 ? 2.084 2.812 -6.831 1.00 85.44 74 ILE A O 1
ATOM 564 N N . GLU A 1 75 ? 4.237 3.312 -6.472 1.00 87.25 75 GLU A N 1
ATOM 565 C CA . GLU A 1 75 ? 4.726 1.923 -6.479 1.00 87.25 75 GLU A CA 1
ATOM 566 C C . GLU A 1 75 ? 3.962 1.039 -5.485 1.00 87.25 75 GLU A C 1
ATOM 568 O O . GLU A 1 75 ? 3.471 -0.031 -5.839 1.00 87.25 75 GLU A O 1
ATOM 573 N N . ALA A 1 76 ? 3.783 1.507 -4.248 1.00 87.88 76 ALA A N 1
ATOM 574 C CA . ALA A 1 76 ? 2.992 0.795 -3.251 1.00 87.88 76 ALA A CA 1
ATOM 575 C C . ALA A 1 76 ? 1.507 0.694 -3.643 1.00 87.88 76 ALA A C 1
ATOM 577 O O . ALA A 1 76 ? 0.877 -0.335 -3.398 1.00 87.88 76 ALA A O 1
ATOM 578 N N . GLY A 1 77 ? 0.948 1.728 -4.275 1.00 89.19 77 GLY A N 1
ATOM 579 C CA . GLY A 1 77 ? -0.406 1.711 -4.828 1.00 89.19 77 GLY A CA 1
ATOM 580 C C . GLY A 1 77 ? -0.584 0.659 -5.925 1.00 89.19 77 GLY A C 1
ATOM 581 O O . GLY A 1 77 ? -1.563 -0.083 -5.892 1.00 89.19 77 GLY A O 1
ATOM 582 N N . ILE A 1 78 ? 0.398 0.511 -6.823 1.00 87.38 78 ILE A N 1
ATOM 583 C CA . ILE A 1 78 ? 0.431 -0.547 -7.846 1.00 87.38 78 ILE A CA 1
ATOM 584 C C . ILE A 1 78 ? 0.395 -1.927 -7.176 1.00 87.38 78 ILE A C 1
ATOM 586 O O . ILE A 1 78 ? -0.415 -2.779 -7.544 1.00 87.38 78 ILE A O 1
ATOM 590 N N . VAL A 1 79 ? 1.228 -2.138 -6.150 1.00 87.56 79 VAL A N 1
ATOM 591 C CA . VAL A 1 79 ? 1.253 -3.399 -5.394 1.00 87.56 79 VAL A CA 1
ATOM 592 C C . VAL A 1 79 ? -0.106 -3.672 -4.742 1.00 87.56 79 VAL A C 1
ATOM 594 O O . VAL A 1 79 ? -0.638 -4.774 -4.863 1.00 87.56 79 VAL A O 1
ATOM 597 N N . LEU A 1 80 ? -0.707 -2.678 -4.082 1.00 89.69 80 LEU A N 1
ATOM 598 C CA . LEU A 1 80 ? -2.025 -2.814 -3.456 1.00 89.69 80 LEU A CA 1
ATOM 599 C C . LEU A 1 80 ? -3.119 -3.132 -4.477 1.00 89.69 80 LEU A C 1
ATOM 601 O O . LEU A 1 80 ? -3.964 -3.986 -4.210 1.00 89.69 80 LEU A O 1
ATOM 605 N N . CYS A 1 81 ? -3.081 -2.491 -5.644 1.00 88.38 81 CYS A N 1
ATOM 606 C CA . CYS A 1 81 ? -4.020 -2.721 -6.735 1.00 88.38 81 CYS A CA 1
ATOM 607 C C . CYS A 1 81 ? -3.930 -4.161 -7.255 1.00 88.38 81 CYS A C 1
ATOM 609 O O . CYS A 1 81 ? -4.945 -4.854 -7.354 1.00 88.38 81 CYS A O 1
ATOM 611 N N . GLN A 1 82 ? -2.713 -4.667 -7.463 1.00 86.25 82 GLN A N 1
ATOM 612 C CA . GLN A 1 82 ? -2.494 -6.060 -7.850 1.00 86.25 82 GLN A CA 1
ATOM 613 C C . GLN A 1 82 ? -3.022 -7.040 -6.791 1.00 86.25 82 GLN A C 1
ATOM 615 O O . GLN A 1 82 ? -3.748 -7.982 -7.113 1.00 86.25 82 GLN A O 1
ATOM 620 N N . LEU A 1 83 ? -2.706 -6.817 -5.511 1.00 87.25 83 LEU A N 1
ATOM 621 C CA . LEU A 1 83 ? -3.201 -7.671 -4.425 1.00 87.25 83 LEU A CA 1
ATOM 622 C C . LEU A 1 83 ? -4.737 -7.642 -4.347 1.00 87.25 83 LEU A C 1
ATOM 624 O O . LEU A 1 83 ? -5.373 -8.671 -4.102 1.00 87.25 83 LEU A O 1
ATOM 628 N N . TRP A 1 84 ? -5.342 -6.481 -4.592 1.00 87.81 84 TRP A N 1
ATOM 629 C CA . TRP A 1 84 ? -6.789 -6.322 -4.638 1.00 87.81 84 TRP A CA 1
ATOM 630 C C . TRP A 1 84 ? -7.430 -7.091 -5.799 1.00 87.81 84 TRP A C 1
ATOM 632 O O . TRP A 1 84 ? -8.445 -7.770 -5.597 1.00 87.81 84 TRP A O 1
ATOM 642 N N . ALA A 1 85 ? -6.816 -7.044 -6.987 1.00 85.75 85 ALA A N 1
ATOM 643 C CA . ALA A 1 85 ? -7.223 -7.814 -8.163 1.00 85.75 85 ALA A CA 1
ATOM 644 C C . ALA A 1 85 ? -7.138 -9.333 -7.911 1.00 85.75 85 ALA A C 1
ATOM 646 O O . ALA A 1 85 ? -8.023 -10.089 -8.313 1.00 85.75 85 ALA A O 1
ATOM 647 N N . GLU A 1 86 ? -6.154 -9.776 -7.124 1.00 84.75 86 GLU A N 1
ATOM 648 C CA . GLU A 1 86 ? -6.026 -11.153 -6.618 1.00 84.75 86 GLU A CA 1
ATOM 649 C C . GLU A 1 86 ? -7.026 -11.506 -5.500 1.00 84.75 86 GLU A C 1
ATOM 651 O O . GLU A 1 86 ? -6.955 -12.582 -4.903 1.00 84.75 86 GLU A O 1
ATOM 656 N N . ARG A 1 87 ? -7.983 -10.616 -5.209 1.00 85.69 87 ARG A N 1
ATOM 657 C CA . ARG A 1 87 ? -8.999 -10.746 -4.152 1.00 85.69 87 ARG A CA 1
ATOM 658 C C . ARG A 1 87 ? -8.432 -10.823 -2.734 1.00 85.69 87 ARG A C 1
ATOM 660 O O . ARG A 1 87 ? -9.124 -11.285 -1.825 1.00 85.69 87 ARG A O 1
ATOM 667 N N . LYS A 1 88 ? -7.221 -10.315 -2.496 1.00 86.12 88 LYS A N 1
ATOM 668 C CA . LYS A 1 88 ? -6.715 -10.118 -1.132 1.00 86.12 88 LYS A CA 1
ATOM 669 C C . LYS A 1 88 ? -7.387 -8.882 -0.541 1.00 86.12 88 LYS A C 1
ATOM 671 O O . LYS A 1 88 ? -7.237 -7.777 -1.048 1.00 86.12 88 LYS A O 1
ATOM 676 N N . ARG A 1 89 ? -8.166 -9.080 0.525 1.00 84.94 89 ARG A N 1
ATOM 677 C CA . ARG A 1 89 ? -8.973 -8.021 1.169 1.00 84.94 89 ARG A CA 1
ATOM 678 C C . ARG A 1 89 ? -8.490 -7.625 2.564 1.00 84.94 89 ARG A C 1
ATOM 680 O O . ARG A 1 89 ? -9.064 -6.731 3.169 1.00 84.94 89 ARG A O 1
ATOM 687 N N . SER A 1 90 ? -7.426 -8.259 3.050 1.00 86.06 90 SER A N 1
ATOM 688 C CA . SER A 1 90 ? -6.751 -7.909 4.304 1.00 86.06 90 SER A CA 1
ATOM 689 C C . SER A 1 90 ? -5.501 -7.086 3.995 1.00 86.06 90 SER A C 1
ATOM 691 O O . SER A 1 90 ? -4.384 -7.592 4.075 1.00 86.06 90 SER A O 1
ATOM 693 N N . LEU A 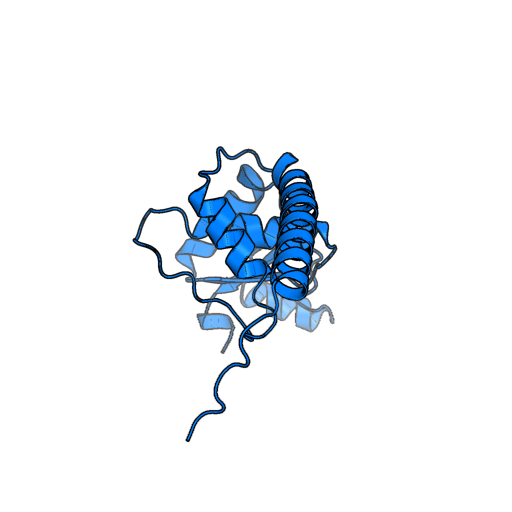1 91 ? -5.701 -5.837 3.568 1.00 90.25 91 LEU A N 1
ATOM 694 C CA . LEU A 1 91 ? -4.627 -4.910 3.203 1.00 90.25 91 LEU A CA 1
ATOM 695 C C . LEU A 1 91 ? -4.538 -3.793 4.246 1.00 90.25 91 LEU A C 1
ATOM 697 O O . LEU A 1 91 ? -5.549 -3.171 4.571 1.00 90.25 91 LEU A O 1
ATOM 701 N N . LEU A 1 92 ? -3.332 -3.552 4.766 1.00 90.56 92 LEU A N 1
ATOM 702 C CA . LEU A 1 92 ? -3.073 -2.577 5.823 1.00 90.56 92 LEU A CA 1
ATOM 703 C C . LEU A 1 92 ? -1.945 -1.624 5.430 1.00 90.56 92 LEU A C 1
ATOM 705 O O . LEU A 1 92 ? -0.862 -2.065 5.050 1.00 90.56 92 LEU A O 1
ATOM 709 N N . ILE A 1 93 ? -2.183 -0.327 5.604 1.00 91.25 93 ILE A N 1
ATOM 710 C CA . ILE A 1 93 ? -1.175 0.725 5.478 1.00 91.25 93 ILE A CA 1
ATOM 711 C C . ILE A 1 93 ? -0.902 1.316 6.856 1.00 91.25 93 ILE A C 1
ATOM 713 O O . ILE A 1 93 ? -1.803 1.826 7.527 1.00 91.25 93 ILE A O 1
ATOM 717 N N . LEU A 1 94 ? 0.369 1.275 7.251 1.00 89.75 94 LEU A N 1
ATOM 718 C CA . LEU A 1 94 ? 0.888 1.946 8.436 1.00 89.75 94 LEU A CA 1
ATOM 719 C C . LEU A 1 94 ? 1.644 3.197 8.010 1.00 89.75 94 LEU A C 1
ATOM 721 O O . LEU A 1 94 ? 2.642 3.109 7.300 1.00 89.75 94 LEU A O 1
ATOM 725 N N . CYS A 1 95 ? 1.177 4.364 8.443 1.00 89.12 95 CYS A N 1
ATOM 726 C CA . CYS A 1 95 ? 1.829 5.628 8.114 1.00 89.12 95 CYS A CA 1
ATOM 727 C C . CYS A 1 95 ? 1.735 6.641 9.270 1.00 89.12 95 CYS A C 1
ATOM 729 O O . CYS A 1 95 ? 0.936 6.477 10.194 1.00 89.12 95 CYS A O 1
ATOM 731 N N . PRO A 1 96 ? 2.522 7.730 9.264 1.00 88.56 96 PRO A N 1
ATOM 732 C CA . PRO A 1 96 ? 2.323 8.846 10.185 1.00 88.56 96 PRO A CA 1
ATOM 733 C C . PRO A 1 96 ? 0.893 9.398 10.109 1.00 88.56 96 PRO A C 1
ATOM 735 O O . PRO A 1 96 ? 0.268 9.397 9.046 1.00 88.56 96 PRO A O 1
ATOM 738 N N . ALA A 1 97 ? 0.380 9.920 11.228 1.00 86.00 97 ALA A N 1
ATOM 739 C CA . ALA A 1 97 ? -1.011 10.366 11.330 1.00 86.00 97 ALA A CA 1
ATOM 740 C C . ALA A 1 97 ? -1.391 11.440 10.295 1.00 86.00 97 ALA A C 1
ATOM 742 O O . ALA A 1 97 ? -2.534 11.439 9.835 1.00 86.00 97 ALA A O 1
ATOM 743 N N . ALA A 1 98 ? -0.432 12.295 9.923 1.00 87.19 98 ALA A N 1
ATOM 744 C CA . ALA A 1 98 ? -0.585 13.351 8.924 1.00 87.19 98 ALA A CA 1
ATOM 745 C C . ALA A 1 98 ? -0.754 12.819 7.489 1.00 87.19 98 ALA A C 1
ATOM 747 O O . ALA A 1 98 ? -1.420 13.459 6.686 1.00 87.19 98 ALA A O 1
ATOM 748 N N . LEU A 1 99 ? -0.205 11.638 7.173 1.00 89.62 99 LEU A N 1
ATOM 749 C CA . LEU A 1 99 ? -0.241 11.074 5.818 1.00 89.62 99 LEU A CA 1
ATOM 750 C C . LEU A 1 99 ? -1.473 10.202 5.552 1.00 89.62 99 LEU A C 1
ATOM 752 O O . LEU A 1 99 ? -1.725 9.850 4.407 1.00 89.62 99 LEU A O 1
ATOM 756 N N . ARG A 1 100 ? -2.272 9.863 6.572 1.00 91.44 100 ARG A N 1
ATOM 757 C CA . ARG A 1 100 ? -3.415 8.941 6.414 1.00 91.44 100 ARG A CA 1
ATOM 758 C C . ARG A 1 100 ? -4.440 9.431 5.393 1.00 91.44 100 ARG A C 1
ATOM 760 O O . ARG A 1 100 ? -4.912 8.647 4.580 1.00 91.44 100 ARG A O 1
ATOM 767 N N . GLN A 1 101 ? -4.769 10.722 5.447 1.00 90.62 101 GLN A N 1
ATOM 768 C CA . GLN A 1 101 ? -5.726 11.333 4.521 1.00 90.62 101 GLN A CA 1
ATOM 769 C C . GLN A 1 101 ? -5.162 11.404 3.105 1.00 90.62 101 GLN A C 1
ATOM 771 O O . GLN A 1 101 ? -5.874 11.115 2.153 1.00 90.62 101 GLN A O 1
ATOM 776 N N . GLN A 1 102 ? -3.868 11.707 2.976 1.00 91.19 102 GLN A N 1
ATOM 777 C CA . GLN A 1 102 ? -3.195 11.689 1.683 1.00 91.19 102 GLN A CA 1
ATOM 778 C C . GLN A 1 102 ? -3.222 10.285 1.065 1.00 91.19 102 GLN A C 1
ATOM 780 O O . GLN A 1 102 ? -3.587 10.147 -0.093 1.00 91.19 102 GLN A O 1
ATOM 785 N N . TRP A 1 103 ? -2.917 9.239 1.838 1.00 92.19 103 TRP A N 1
ATOM 786 C CA . TRP A 1 103 ? -3.011 7.856 1.362 1.00 92.19 103 TRP A CA 1
ATOM 787 C C . TRP A 1 103 ? -4.427 7.475 0.935 1.00 92.19 103 TRP A C 1
ATOM 789 O O . TRP A 1 103 ? -4.593 6.869 -0.117 1.00 92.19 103 TRP A O 1
ATOM 799 N N . ALA A 1 104 ? -5.441 7.832 1.726 1.00 91.94 104 ALA A N 1
ATOM 800 C CA . ALA A 1 104 ? -6.830 7.550 1.379 1.00 91.94 104 ALA A CA 1
ATOM 801 C C . ALA A 1 104 ? -7.222 8.217 0.052 1.00 91.94 104 ALA A C 1
ATOM 803 O O . ALA A 1 104 ? -7.794 7.552 -0.808 1.00 91.94 104 ALA A O 1
ATOM 804 N N . LEU A 1 105 ? -6.850 9.490 -0.121 1.00 91.50 105 LEU A N 1
ATOM 805 C CA . LEU A 1 105 ? -7.107 10.255 -1.337 1.00 91.50 105 LEU A CA 1
ATOM 806 C C . LEU A 1 105 ? -6.385 9.654 -2.545 1.00 91.50 105 LEU A C 1
ATOM 808 O O . LEU A 1 105 ? -7.010 9.405 -3.570 1.00 91.50 105 LEU A O 1
ATOM 812 N N . GLU A 1 106 ? -5.087 9.361 -2.415 1.00 90.56 106 GLU A N 1
ATOM 813 C CA . GLU A 1 106 ? -4.314 8.763 -3.502 1.00 90.56 106 GLU A CA 1
ATOM 814 C C . GLU A 1 106 ? -4.882 7.396 -3.902 1.00 90.56 106 GLU A C 1
ATOM 816 O O . GLU A 1 106 ? -5.056 7.143 -5.087 1.00 90.56 106 GLU A O 1
ATOM 821 N N . LEU A 1 107 ? -5.259 6.533 -2.955 1.00 90.81 107 LEU A N 1
ATOM 822 C CA . LEU A 1 107 ? -5.880 5.245 -3.283 1.00 90.81 107 LEU A CA 1
ATOM 823 C C . LEU A 1 107 ? -7.219 5.401 -4.008 1.00 90.81 107 LEU A C 1
ATOM 825 O O . LEU A 1 107 ? -7.453 4.689 -4.984 1.00 90.81 107 LEU A O 1
ATOM 829 N N . SER A 1 108 ? -8.073 6.328 -3.567 1.00 90.19 108 SER A N 1
ATOM 830 C CA . SER A 1 108 ? -9.380 6.535 -4.191 1.00 90.19 108 SER A CA 1
ATOM 831 C C . SER A 1 108 ? -9.285 7.198 -5.563 1.00 90.19 108 SER A C 1
ATOM 833 O O . SER A 1 108 ? -9.957 6.763 -6.489 1.00 90.19 108 SER A O 1
ATOM 835 N N . GLU A 1 109 ? -8.460 8.237 -5.711 1.00 87.44 109 GLU A N 1
ATOM 836 C CA . GLU A 1 109 ? -8.411 9.039 -6.940 1.00 87.44 109 GLU A CA 1
ATOM 837 C C . GLU A 1 109 ? -7.556 8.384 -8.020 1.00 87.44 109 GLU A C 1
ATOM 839 O O . GLU A 1 109 ? -7.899 8.430 -9.197 1.00 87.44 109 GLU A O 1
ATOM 844 N N . LYS A 1 110 ? -6.429 7.784 -7.626 1.00 85.62 110 LYS A N 1
ATOM 845 C CA . LYS A 1 110 ? -5.438 7.268 -8.571 1.00 85.62 110 LYS A CA 1
ATOM 846 C C . LYS A 1 110 ? -5.622 5.793 -8.882 1.00 85.62 110 LYS A C 1
ATOM 848 O O . LYS A 1 110 ? -5.370 5.383 -10.006 1.00 85.62 110 LYS A O 1
ATOM 853 N N . PHE A 1 111 ? -6.037 4.999 -7.898 1.00 86.00 111 PHE A N 1
ATOM 854 C CA . PHE A 1 111 ? -6.108 3.540 -8.024 1.00 86.00 111 PHE A CA 1
ATOM 855 C C . PHE A 1 111 ? -7.531 2.992 -7.939 1.00 86.00 111 PHE A C 1
ATOM 857 O O . PHE A 1 111 ? -7.707 1.779 -8.031 1.00 86.00 111 PHE A O 1
ATOM 864 N N . ASN A 1 112 ? -8.528 3.859 -7.727 1.00 87.69 112 ASN A N 1
ATOM 865 C CA . ASN A 1 112 ? -9.928 3.479 -7.548 1.00 87.69 112 ASN A CA 1
ATOM 866 C C . ASN A 1 112 ? -10.125 2.405 -6.450 1.00 87.69 112 ASN A C 1
ATOM 868 O O . ASN A 1 112 ? -11.036 1.577 -6.495 1.00 87.69 112 ASN A O 1
ATOM 872 N N . LEU A 1 113 ? -9.239 2.398 -5.446 1.00 89.00 113 LEU A N 1
ATOM 873 C CA . LEU A 1 113 ? -9.244 1.423 -4.361 1.00 89.00 113 LEU A CA 1
ATOM 874 C C . LEU A 1 113 ? -10.046 1.960 -3.172 1.00 89.00 113 LEU A C 1
ATOM 876 O O . LEU A 1 113 ? -9.778 3.070 -2.700 1.00 89.00 113 LEU A O 1
ATOM 880 N N . PRO A 1 114 ? -10.989 1.176 -2.615 1.00 91.00 114 PRO A N 1
ATOM 881 C CA . PRO A 1 114 ? -11.691 1.581 -1.409 1.00 91.00 114 PRO A CA 1
ATOM 882 C C . PRO A 1 114 ? -10.711 1.592 -0.234 1.00 91.00 114 PRO A C 1
ATOM 884 O O . PRO A 1 114 ? -10.059 0.585 0.056 1.00 91.00 114 PRO A O 1
ATOM 887 N N . ALA A 1 115 ? -10.635 2.723 0.463 1.00 92.19 115 ALA A N 1
ATOM 888 C CA . ALA A 1 115 ? -9.760 2.919 1.609 1.00 92.19 115 ALA A CA 1
ATOM 889 C C . ALA A 1 115 ? -10.550 3.419 2.824 1.00 92.19 115 ALA A C 1
ATOM 891 O O . ALA A 1 115 ? -11.422 4.278 2.701 1.00 92.19 115 ALA A O 1
ATOM 892 N N . VAL A 1 116 ? -10.230 2.896 4.009 1.00 91.25 116 VAL A N 1
ATOM 893 C CA . VAL A 1 116 ? -10.852 3.296 5.278 1.00 91.25 116 VAL A CA 1
ATOM 894 C C . VAL A 1 116 ? -9.765 3.722 6.251 1.00 91.25 116 VAL A C 1
ATOM 896 O O . VAL A 1 116 ? -8.876 2.944 6.602 1.00 91.25 116 VAL A O 1
ATOM 899 N N . VAL A 1 117 ? -9.843 4.969 6.712 1.00 90.69 117 VAL A N 1
ATOM 900 C CA . VAL A 1 117 ? -8.959 5.472 7.766 1.00 90.69 117 VAL A CA 1
ATOM 901 C C . VAL A 1 117 ? -9.532 5.065 9.114 1.00 90.69 117 VAL A C 1
ATOM 903 O O . VAL A 1 117 ? -10.611 5.508 9.499 1.00 90.69 117 VAL A O 1
ATOM 906 N N . VAL A 1 118 ? -8.784 4.249 9.847 1.00 87.94 118 VAL A N 1
ATOM 907 C CA . VAL A 1 118 ? -9.173 3.783 11.176 1.00 87.94 118 VAL A CA 1
ATOM 908 C C . VAL A 1 118 ? -8.389 4.565 12.225 1.00 87.94 118 VAL A C 1
ATOM 910 O O . VAL A 1 118 ? -7.158 4.637 12.203 1.00 87.94 118 VAL A O 1
ATOM 913 N N . ASP A 1 119 ? -9.118 5.187 13.147 1.00 85.94 119 ASP A N 1
ATOM 914 C CA . ASP A 1 119 ? -8.564 5.815 14.342 1.00 85.94 119 ASP A CA 1
ATOM 915 C C . ASP A 1 119 ? -8.818 4.959 15.594 1.00 85.94 119 ASP A C 1
ATOM 917 O O . ASP A 1 119 ? -9.528 3.950 15.560 1.00 85.94 119 ASP A O 1
ATOM 921 N N . ALA A 1 120 ? -8.224 5.364 16.720 1.00 78.62 120 ALA A N 1
ATOM 922 C CA . ALA A 1 120 ? -8.326 4.617 17.970 1.00 78.62 120 ALA A CA 1
ATOM 923 C C . ALA A 1 120 ? -9.779 4.444 18.431 1.00 78.62 120 ALA A C 1
ATOM 925 O O . ALA A 1 120 ? -10.158 3.376 18.914 1.00 78.62 120 ALA A O 1
ATOM 926 N N . ARG A 1 121 ? -10.604 5.478 18.238 1.00 81.06 121 ARG A N 1
ATOM 927 C CA . ARG A 1 121 ? -12.012 5.467 18.629 1.00 81.06 121 ARG A CA 1
ATOM 928 C C . ARG A 1 121 ? -12.819 4.501 17.766 1.00 81.06 121 ARG A C 1
ATOM 930 O O . ARG A 1 121 ? -13.556 3.685 18.307 1.00 81.06 121 ARG A O 1
ATOM 937 N N . THR A 1 122 ? -12.662 4.563 16.450 1.00 82.31 122 THR A N 1
ATOM 938 C CA . THR A 1 122 ? -13.364 3.710 15.482 1.00 82.31 122 THR A CA 1
ATOM 939 C C . THR A 1 122 ? -12.971 2.253 15.660 1.00 82.31 122 THR A C 1
ATOM 941 O O . THR A 1 122 ? -13.837 1.383 15.696 1.00 82.31 122 THR A O 1
ATOM 944 N N . ALA A 1 123 ? -11.686 1.971 15.877 1.00 81.31 123 ALA A N 1
ATOM 945 C CA . ALA A 1 123 ? -11.240 0.616 16.158 1.00 81.31 123 ALA A CA 1
ATOM 946 C C . ALA A 1 123 ? -11.748 0.092 17.510 1.00 81.31 123 ALA A C 1
ATOM 948 O O . ALA A 1 123 ? -12.127 -1.073 17.612 1.00 81.31 123 ALA A O 1
ATOM 949 N N . GLN A 1 124 ? -11.800 0.934 18.548 1.00 81.75 124 GLN A N 1
ATOM 950 C CA . GLN A 1 124 ? -12.380 0.545 19.834 1.00 81.75 124 GLN A CA 1
ATOM 951 C C . GLN A 1 124 ? -13.883 0.263 19.714 1.00 81.75 124 GLN A C 1
ATOM 953 O O . GLN A 1 124 ? -14.354 -0.731 20.261 1.00 81.75 124 GLN A O 1
ATOM 958 N N . LEU A 1 125 ? -14.621 1.090 18.971 1.00 82.81 125 LEU A N 1
ATOM 959 C CA . LEU A 1 125 ? -16.046 0.885 18.699 1.00 82.81 125 LEU A CA 1
ATOM 960 C C . LEU A 1 125 ? -16.295 -0.396 17.895 1.00 82.81 125 LEU A C 1
ATOM 962 O O . LEU A 1 125 ? -17.179 -1.169 18.250 1.00 82.81 125 LEU A O 1
ATOM 966 N N . ALA A 1 126 ? -15.487 -0.665 16.866 1.00 82.94 126 ALA A N 1
ATOM 967 C CA . ALA A 1 126 ? -15.564 -1.906 16.100 1.00 82.94 126 ALA A CA 1
ATOM 968 C C . ALA A 1 126 ? -15.335 -3.130 17.002 1.00 82.94 126 ALA A C 1
ATOM 970 O O . ALA A 1 126 ? -16.151 -4.049 17.000 1.00 82.94 126 ALA A O 1
ATOM 971 N N . ARG A 1 127 ? -14.309 -3.092 17.867 1.00 83.50 127 ARG A N 1
ATOM 972 C CA . ARG A 1 127 ? -14.049 -4.158 18.851 1.00 83.50 127 ARG A CA 1
ATOM 973 C C . ARG A 1 127 ? -15.210 -4.346 19.832 1.00 83.50 127 ARG A C 1
ATOM 975 O O . ARG A 1 127 ? -15.560 -5.480 20.137 1.00 83.50 127 ARG A O 1
ATOM 982 N N . GLN A 1 128 ? -15.824 -3.260 20.308 1.00 85.44 128 GLN A N 1
ATOM 983 C CA . GLN A 1 128 ? -17.002 -3.318 21.189 1.00 85.44 128 GLN A CA 1
ATOM 984 C C . GLN A 1 128 ? -18.231 -3.911 20.490 1.00 85.44 128 GLN A C 1
ATOM 986 O O . GLN A 1 128 ? -19.025 -4.594 21.130 1.00 85.44 128 GLN A O 1
ATOM 991 N N . ALA A 1 129 ? -18.365 -3.689 19.183 1.00 83.44 129 ALA A N 1
ATOM 992 C CA . ALA A 1 129 ? -19.405 -4.283 18.349 1.00 83.44 129 ALA A CA 1
ATOM 993 C C . ALA A 1 129 ? -19.094 -5.733 17.913 1.00 83.44 129 ALA A C 1
ATOM 995 O O . ALA A 1 129 ? -19.880 -6.322 17.176 1.00 83.44 129 ALA A O 1
ATOM 996 N N . GLY A 1 130 ? -17.964 -6.313 18.341 1.00 83.19 130 GLY A N 1
ATOM 997 C CA . GLY A 1 130 ? -17.533 -7.658 17.943 1.00 83.19 130 GLY A CA 1
ATOM 998 C C . GLY A 1 130 ? -17.016 -7.754 16.502 1.00 83.19 130 GLY A C 1
ATOM 999 O O . GLY A 1 130 ? -16.926 -8.852 15.959 1.00 83.19 130 GLY A O 1
ATOM 1000 N N . LEU A 1 131 ? -16.687 -6.621 15.879 1.00 81.94 131 LEU A N 1
ATOM 1001 C CA . LEU A 1 131 ? -16.148 -6.534 14.524 1.00 81.94 131 LEU A CA 1
ATOM 1002 C C . LEU A 1 131 ? -14.623 -6.383 14.560 1.00 81.94 131 LEU A C 1
ATOM 1004 O O . LEU A 1 131 ? -14.069 -5.728 15.447 1.00 81.94 131 LEU A O 1
ATOM 1008 N N . ASP A 1 132 ? -13.941 -6.946 13.563 1.00 81.31 132 ASP A N 1
ATOM 1009 C CA . ASP A 1 132 ? -12.505 -6.735 13.377 1.00 81.31 132 ASP A CA 1
ATOM 1010 C C . ASP A 1 132 ? -12.260 -5.387 12.658 1.00 81.31 132 ASP A C 1
ATOM 1012 O O . ASP A 1 132 ? -12.696 -5.207 11.513 1.00 81.31 132 ASP A O 1
ATOM 1016 N N . PRO A 1 133 ? -11.548 -4.425 13.283 1.00 79.44 133 PRO A N 1
ATOM 1017 C CA . PRO A 1 133 ? -11.202 -3.151 12.652 1.00 79.44 133 PRO A CA 1
ATOM 1018 C C . PRO A 1 133 ? -10.386 -3.297 11.362 1.00 79.44 133 PRO A C 1
ATOM 1020 O O . PRO A 1 133 ? -10.335 -2.356 10.579 1.00 79.44 133 PRO A O 1
ATOM 1023 N N . LEU A 1 134 ? -9.723 -4.440 11.150 1.00 79.12 134 LEU A N 1
ATOM 1024 C CA . LEU A 1 134 ? -8.881 -4.694 9.982 1.00 79.12 134 LEU A CA 1
ATOM 1025 C C . LEU A 1 134 ? -9.643 -5.363 8.831 1.00 79.12 134 LEU A C 1
ATOM 1027 O O . LEU A 1 134 ? -9.226 -5.243 7.681 1.00 79.12 134 LEU A O 1
ATOM 1031 N N . GLN A 1 135 ? -10.772 -6.025 9.107 1.00 77.81 135 GLN A N 1
ATOM 1032 C CA . GLN A 1 135 ? -11.605 -6.683 8.095 1.00 77.81 135 GLN A CA 1
ATOM 1033 C C . GLN A 1 135 ? -12.770 -5.792 7.651 1.00 77.81 135 GLN A C 1
ATOM 1035 O O . GLN A 1 135 ? -13.937 -6.154 7.759 1.00 77.81 135 GLN A O 1
ATOM 1040 N N . GLN A 1 136 ? -12.449 -4.614 7.118 1.00 74.19 136 GLN A N 1
ATOM 1041 C CA . GLN A 1 136 ? -13.451 -3.653 6.633 1.00 74.19 136 GLN A CA 1
ATOM 1042 C C . GLN A 1 136 ? -13.849 -3.886 5.165 1.00 74.19 136 GLN A C 1
ATOM 1044 O O . GLN A 1 136 ? -14.653 -3.142 4.613 1.00 74.19 136 GLN A O 1
ATOM 1049 N N . GLY A 1 137 ? -13.274 -4.901 4.505 1.00 81.75 137 GLY A N 1
ATOM 1050 C CA . GLY A 1 137 ? -13.499 -5.145 3.078 1.00 81.75 137 GLY A CA 1
ATOM 1051 C C . GLY A 1 137 ? -12.963 -4.020 2.187 1.00 81.75 137 GLY A C 1
ATOM 1052 O O . GLY A 1 137 ? -13.486 -3.827 1.095 1.00 81.75 137 GLY A O 1
ATOM 1053 N N . ALA A 1 138 ? -11.946 -3.300 2.667 1.00 87.31 138 ALA A N 1
ATOM 1054 C CA . ALA A 1 138 ? -11.277 -2.152 2.062 1.00 87.31 138 ALA A CA 1
ATOM 1055 C C . ALA A 1 138 ? -9.806 -2.124 2.518 1.00 87.31 138 ALA A C 1
ATOM 1057 O O . ALA A 1 138 ? -9.428 -2.855 3.437 1.00 87.31 138 ALA A O 1
ATOM 1058 N N . VAL A 1 139 ? -8.976 -1.285 1.899 1.00 91.00 139 VAL A N 1
ATOM 1059 C CA . VAL A 1 139 ? -7.613 -1.025 2.378 1.00 91.00 139 VAL A CA 1
ATOM 1060 C C . VAL A 1 139 ? -7.693 -0.224 3.679 1.00 91.00 139 VAL A C 1
ATOM 1062 O O . VAL A 1 139 ? -8.162 0.914 3.691 1.00 91.00 139 VAL A O 1
ATOM 1065 N N . THR A 1 140 ? -7.239 -0.809 4.785 1.00 92.31 140 THR A N 1
ATOM 1066 C CA . THR A 1 140 ? -7.274 -0.163 6.103 1.00 92.31 140 THR A CA 1
ATOM 1067 C C . THR A 1 140 ? -6.023 0.689 6.307 1.00 92.31 140 THR A C 1
ATOM 1069 O O . THR A 1 140 ? -4.905 0.206 6.148 1.00 92.31 140 THR A O 1
ATOM 1072 N N . ILE A 1 141 ? -6.190 1.952 6.698 1.00 91.94 141 ILE A N 1
ATOM 1073 C CA . ILE A 1 141 ? -5.089 2.893 6.944 1.00 91.94 141 ILE A CA 1
ATOM 1074 C C . ILE A 1 141 ? -5.078 3.272 8.425 1.00 91.94 141 ILE A C 1
ATOM 1076 O O . ILE A 1 141 ? -6.052 3.830 8.933 1.00 91.94 141 ILE A O 1
ATOM 1080 N N . MET A 1 142 ? -3.966 3.020 9.119 1.00 89.25 142 MET A N 1
ATOM 1081 C CA . MET A 1 142 ? -3.821 3.309 10.551 1.00 89.25 142 MET A CA 1
ATOM 1082 C C . MET A 1 142 ? -2.478 3.989 10.869 1.00 89.25 142 MET A C 1
ATOM 1084 O O . MET A 1 142 ? -1.515 3.900 10.105 1.00 89.25 142 MET A O 1
ATOM 1088 N N . SER A 1 143 ? -2.408 4.705 11.998 1.00 84.94 143 SER A N 1
ATOM 1089 C CA . SER A 1 143 ? -1.169 5.360 12.433 1.00 84.94 143 SER A CA 1
ATOM 1090 C C . SER A 1 143 ? -0.279 4.453 13.287 1.00 84.94 143 SER A C 1
ATOM 1092 O O . SER A 1 143 ? -0.775 3.629 14.051 1.00 84.94 143 SER A O 1
ATOM 1094 N N . TYR A 1 144 ? 1.044 4.654 13.221 1.00 69.81 144 TYR A N 1
ATOM 1095 C CA . TYR A 1 144 ? 2.019 3.907 14.037 1.00 69.81 144 TYR A CA 1
ATOM 1096 C C . TYR A 1 144 ? 1.750 3.979 15.544 1.00 69.81 144 TYR A C 1
ATOM 1098 O O . TYR A 1 144 ? 1.884 2.978 16.234 1.00 69.81 144 TYR A O 1
ATOM 1106 N N . GLN A 1 145 ? 1.316 5.142 16.042 1.00 59.66 145 GLN A N 1
ATOM 1107 C CA . GLN A 1 145 ? 0.966 5.358 17.456 1.00 59.66 145 GLN A CA 1
ATOM 1108 C C . GLN A 1 145 ? -0.204 4.485 17.943 1.00 59.66 145 GLN A C 1
ATOM 1110 O O . GLN A 1 145 ? -0.499 4.477 19.131 1.00 59.66 145 GLN A O 1
ATOM 1115 N N . TYR A 1 146 ? -0.888 3.789 17.032 1.00 54.44 146 TYR A N 1
ATOM 1116 C CA . TYR A 1 146 ? -2.019 2.917 17.323 1.00 54.44 146 TYR A CA 1
ATOM 1117 C C . TYR A 1 146 ? -1.712 1.422 17.100 1.00 54.44 146 TYR A C 1
ATOM 1119 O O . TYR A 1 146 ? -2.509 0.567 17.476 1.00 54.44 146 TYR A O 1
ATOM 1127 N N . ALA A 1 147 ? -0.570 1.091 16.490 1.00 55.12 147 ALA A N 1
ATOM 1128 C CA . ALA A 1 147 ? -0.170 -0.289 16.206 1.00 55.12 147 ALA A CA 1
ATOM 1129 C C . ALA A 1 147 ? 0.669 -0.940 17.329 1.00 55.12 147 ALA A C 1
ATOM 1131 O O . ALA A 1 147 ? 1.057 -2.099 17.189 1.00 55.12 147 ALA A O 1
ATOM 1132 N N . SER A 1 148 ? 0.962 -0.196 18.403 1.00 43.50 148 SER A N 1
ATOM 1133 C CA . SER A 1 148 ? 1.714 -0.630 19.593 1.00 43.50 148 SER A CA 1
ATOM 1134 C C . SER A 1 148 ? 0.813 -1.059 20.741 1.00 43.50 148 SER A C 1
ATOM 1136 O O . SER A 1 148 ? -0.161 -0.313 20.996 1.00 43.50 148 SER A O 1
#

Foldseek 3Di:
DDDDDDDADPVRVVVVVVVVVVVVVVLVVLLCVLCVQFPDDDDPVLVVLLCVQVPPPVDPGDDDDDDPPPCPLVSVLSNVSSCVSVVNQQAEAEDAPVCQVVSCCCNCRGNVFHEDEDDPVNCVVCVVVVHHQRRPSGHYYYYPVNVD